Protein AF-A0ABD1RK63-F1 (afdb_monomer_lite)

Organism: NCBI:txid205694

Sequence (112 aa):
MVKIGKDEYRSEPRVEDIEALRSKHKIVCSRLAVSKDARVQAEFKIIKSETIQRLSISAGKQAELKLKVCEDMAYTKHKQLAEALTELAKAKELLAKLGIPGYANSKGSAET

pLDDT: mean 70.51, std 13.53, range [36.56, 92.62]

Radius of gyration: 32.43 Å; chains: 1; bounding box: 62×41×86 Å

Foldseek 3Di:
DDPDDPPDDPVAQDPVNLVVLVVVLVVLVVVVVVDPDPVSVVVNVVSVVVNVVNVVSVVVVVVVVVVVVVVVVVVVVVVVVVVVVVVVVVVLVVCLVVVPPPSPPPPDPDDD

Secondary structure (DSSP, 8-state):
-----S-----S--HHHHHHHHHHHHHHHHHHHH---HHHHHHHHHHHHHHHHHHHHHHHHHHHHHHHHHHHHHHHHHHHHHHHHHHHHHHHHHHHHTT-TTTS--------

Structure (mmCIF, N/CA/C/O backbone):
data_AF-A0ABD1RK63-F1
#
_entry.id   AF-A0ABD1RK63-F1
#
loop_
_atom_site.group_PDB
_atom_site.id
_atom_site.type_symbol
_atom_site.label_atom_id
_atom_site.label_alt_id
_atom_site.label_comp_id
_atom_site.label_asym_id
_atom_site.label_entity_id
_atom_site.label_seq_id
_atom_site.pdbx_PDB_ins_code
_atom_site.Cartn_x
_atom_site.Cartn_y
_atom_site.Cartn_z
_atom_site.occupancy
_atom_site.B_iso_or_equiv
_atom_site.auth_seq_id
_atom_site.auth_comp_id
_atom_site.auth_asym_id
_atom_site.auth_atom_id
_atom_site.pdbx_PDB_model_num
ATOM 1 N N . MET A 1 1 ? 18.717 2.279 37.144 1.00 36.56 1 MET A N 1
ATOM 2 C CA . MET A 1 1 ? 18.898 1.359 35.998 1.00 36.56 1 MET A CA 1
ATOM 3 C C . MET A 1 1 ? 17.658 0.479 35.906 1.00 36.56 1 MET A C 1
ATOM 5 O O . MET A 1 1 ? 17.546 -0.490 36.645 1.00 36.56 1 MET A O 1
ATOM 9 N N . VAL A 1 2 ? 16.664 0.879 35.111 1.00 37.25 2 VAL A N 1
ATOM 10 C CA . VAL A 1 2 ? 15.415 0.115 34.959 1.00 37.25 2 VAL A CA 1
ATOM 11 C C . VAL A 1 2 ? 15.657 -0.944 33.887 1.00 37.25 2 VAL A C 1
ATOM 13 O O . VAL A 1 2 ? 15.877 -0.612 32.725 1.00 37.25 2 VAL A O 1
ATOM 16 N N . LYS A 1 3 ? 15.694 -2.216 34.296 1.00 39.12 3 LYS A N 1
ATOM 17 C CA . LYS A 1 3 ? 15.770 -3.364 33.387 1.00 39.12 3 LYS A CA 1
ATOM 18 C C . LYS A 1 3 ? 14.408 -3.511 32.709 1.00 39.12 3 LYS A C 1
ATOM 20 O O . LYS A 1 3 ? 13.482 -4.046 33.310 1.00 39.12 3 LYS A O 1
ATOM 25 N N . ILE A 1 4 ? 14.284 -2.997 31.488 1.00 44.84 4 ILE A N 1
ATOM 26 C CA . ILE A 1 4 ? 13.133 -3.271 30.624 1.00 44.84 4 ILE A CA 1
ATOM 27 C C . ILE A 1 4 ? 13.253 -4.742 30.215 1.00 44.84 4 ILE A C 1
ATOM 29 O O . ILE A 1 4 ? 14.248 -5.150 29.613 1.00 44.84 4 ILE A O 1
ATOM 33 N N . GLY A 1 5 ? 12.292 -5.549 30.667 1.00 37.31 5 GLY A N 1
ATOM 34 C CA . GLY A 1 5 ? 12.211 -6.972 30.366 1.00 37.31 5 GLY A CA 1
ATOM 35 C C . GLY A 1 5 ? 12.127 -7.213 28.862 1.00 37.31 5 GLY A C 1
ATOM 36 O O . GLY A 1 5 ? 11.573 -6.401 28.126 1.00 37.31 5 GLY A O 1
ATOM 37 N N . LYS A 1 6 ? 12.697 -8.339 28.430 1.00 40.84 6 LYS A N 1
ATOM 38 C CA . LYS A 1 6 ? 12.738 -8.857 27.055 1.00 40.84 6 LYS A CA 1
ATOM 39 C C . LYS A 1 6 ? 11.360 -9.287 26.519 1.00 40.84 6 LYS A C 1
ATOM 41 O O . LYS A 1 6 ? 11.260 -10.315 25.866 1.00 40.84 6 LYS A O 1
ATOM 46 N N . ASP A 1 7 ? 10.321 -8.504 26.769 1.00 42.94 7 ASP A N 1
ATOM 47 C CA . ASP A 1 7 ? 9.119 -8.522 25.942 1.00 42.94 7 ASP A CA 1
ATOM 48 C C . ASP A 1 7 ? 9.246 -7.324 25.009 1.00 42.94 7 ASP A C 1
ATOM 50 O O . ASP A 1 7 ? 8.672 -6.254 25.218 1.00 42.94 7 ASP A O 1
ATOM 54 N N . GLU A 1 8 ? 10.148 -7.489 24.040 1.00 42.94 8 GLU A N 1
ATOM 55 C CA . GLU A 1 8 ? 10.393 -6.537 22.969 1.00 42.94 8 GLU A CA 1
ATOM 56 C C . GLU A 1 8 ? 9.060 -6.051 22.414 1.00 42.94 8 GLU A C 1
ATOM 58 O O . GLU A 1 8 ? 8.237 -6.832 21.934 1.00 42.94 8 GLU A O 1
ATOM 63 N N . TYR A 1 9 ? 8.882 -4.735 22.497 1.00 46.09 9 TYR A N 1
ATOM 64 C CA . TYR A 1 9 ? 8.105 -3.917 21.581 1.00 46.09 9 TYR A CA 1
ATOM 65 C C . TYR A 1 9 ? 7.939 -4.621 20.224 1.00 46.09 9 TYR A C 1
ATOM 67 O O . TYR A 1 9 ? 8.773 -4.508 19.326 1.00 46.09 9 TYR A O 1
ATOM 75 N N . ARG A 1 10 ? 6.851 -5.379 20.058 1.00 47.88 10 ARG A N 1
ATOM 76 C CA . ARG A 1 10 ? 6.472 -5.917 18.755 1.00 47.88 10 ARG A CA 1
ATOM 77 C C . ARG A 1 10 ? 5.817 -4.756 18.021 1.00 47.88 10 ARG A C 1
ATOM 79 O O . ARG A 1 10 ? 4.609 -4.563 18.089 1.00 47.88 10 ARG A O 1
ATOM 86 N N . SER A 1 11 ? 6.650 -3.927 17.396 1.00 57.97 11 SER A N 1
ATOM 87 C CA . SER A 1 11 ? 6.313 -2.632 16.782 1.00 57.97 11 SER A CA 1
ATOM 88 C C . SER A 1 11 ? 5.299 -2.703 15.630 1.00 57.97 11 SER A C 1
ATOM 90 O O . SER A 1 11 ? 5.012 -1.691 14.986 1.00 57.97 11 SER A O 1
ATOM 92 N N . GLU A 1 12 ? 4.764 -3.887 15.326 1.00 55.72 12 GLU A N 1
ATOM 93 C CA . GLU A 1 12 ? 3.850 -4.122 14.217 1.00 55.72 12 GLU A CA 1
ATOM 94 C C . GLU A 1 12 ? 2.683 -5.007 14.672 1.00 55.72 12 GLU A C 1
ATOM 96 O O . GLU A 1 12 ? 2.912 -6.153 15.070 1.00 55.72 12 GLU A O 1
ATOM 101 N N . PRO A 1 13 ? 1.433 -4.513 14.620 1.00 59.62 13 PRO A N 1
ATOM 102 C CA . PRO A 1 13 ? 0.277 -5.377 14.789 1.00 59.62 13 PRO A CA 1
ATOM 103 C C . PRO A 1 13 ? 0.173 -6.299 13.569 1.00 59.62 13 PRO A C 1
ATOM 105 O O . PRO A 1 13 ? 0.043 -5.831 12.437 1.00 59.62 13 PRO A O 1
ATOM 108 N N . ARG A 1 14 ? 0.230 -7.613 13.790 1.00 67.38 14 ARG A N 1
ATOM 109 C CA . ARG A 1 14 ? -0.049 -8.610 12.750 1.00 67.38 14 ARG A CA 1
ATOM 110 C C . ARG A 1 14 ? -1.525 -8.543 12.364 1.00 67.38 14 ARG A C 1
ATOM 112 O O . ARG A 1 14 ? -2.363 -8.115 13.156 1.00 67.38 14 ARG A O 1
ATOM 119 N N . VAL A 1 15 ? -1.867 -9.019 11.168 1.00 65.25 15 VAL A N 1
ATOM 120 C CA . VAL A 1 15 ? -3.273 -9.139 10.728 1.00 65.25 15 VAL A CA 1
ATOM 121 C C . VAL A 1 15 ? -4.098 -9.933 11.753 1.00 65.25 15 VAL A C 1
ATOM 123 O O . VAL A 1 15 ? -5.182 -9.503 12.142 1.00 65.25 15 VAL A O 1
ATOM 126 N N . GLU A 1 16 ? -3.518 -11.008 12.284 1.00 68.81 16 GLU A N 1
ATOM 127 C CA . GLU A 1 16 ? -4.074 -11.842 13.359 1.00 68.81 16 GLU A CA 1
ATOM 128 C C . GLU A 1 16 ? -4.379 -11.038 14.640 1.00 68.81 16 GLU A C 1
ATOM 130 O O . GLU A 1 16 ? -5.398 -11.265 15.294 1.00 68.81 16 GLU A O 1
ATOM 135 N N . ASP A 1 17 ? -3.548 -10.043 14.980 1.00 71.31 17 ASP A N 1
ATOM 136 C CA . ASP A 1 17 ? -3.762 -9.186 16.153 1.00 71.31 17 ASP A CA 1
ATOM 137 C C . ASP A 1 17 ? -4.976 -8.262 15.960 1.00 71.31 17 ASP A C 1
ATOM 139 O O . ASP A 1 17 ? -5.723 -7.986 16.904 1.00 71.31 17 ASP A O 1
ATOM 143 N N . ILE A 1 18 ? -5.192 -7.787 14.729 1.00 69.75 18 ILE A N 1
ATOM 144 C CA . ILE A 1 18 ? -6.329 -6.931 14.368 1.00 69.75 18 ILE A CA 1
ATOM 145 C C . ILE A 1 18 ? -7.628 -7.745 14.381 1.00 69.75 18 ILE A C 1
ATOM 147 O O . ILE A 1 18 ? -8.651 -7.272 14.885 1.00 69.75 18 ILE A O 1
ATOM 151 N N . GLU A 1 19 ? -7.602 -8.976 13.871 1.00 74.06 19 GLU A N 1
ATOM 152 C CA . GLU A 1 19 ? -8.751 -9.886 13.915 1.00 74.06 19 GLU A CA 1
ATOM 153 C C . GLU A 1 19 ? -9.118 -10.279 15.351 1.00 74.06 19 GLU A C 1
ATOM 155 O O . GLU A 1 19 ? -10.294 -10.222 15.730 1.00 74.06 19 GLU A O 1
ATOM 160 N N . ALA A 1 20 ? -8.122 -10.575 16.192 1.00 77.75 20 ALA A N 1
ATOM 161 C CA . ALA A 1 20 ? -8.334 -10.856 17.608 1.00 77.75 20 ALA A CA 1
ATOM 162 C C . ALA A 1 20 ? -8.958 -9.658 18.348 1.00 77.75 20 ALA A C 1
ATOM 164 O O . ALA A 1 20 ? -9.889 -9.829 19.142 1.00 77.75 20 ALA A O 1
ATOM 165 N N . LEU A 1 21 ? -8.501 -8.433 18.064 1.00 77.44 21 LEU A N 1
ATOM 166 C CA . LEU A 1 21 ? -9.079 -7.212 18.633 1.00 77.44 21 LEU A CA 1
ATOM 167 C C . LEU A 1 21 ? -10.507 -6.953 18.154 1.00 77.44 21 LEU A C 1
ATOM 169 O O . LEU A 1 21 ? -11.361 -6.605 18.969 1.00 77.44 21 LEU A O 1
ATOM 173 N N . ARG A 1 22 ? -10.806 -7.186 16.870 1.00 75.50 22 ARG A N 1
ATOM 174 C CA . ARG A 1 22 ? -12.179 -7.114 16.341 1.00 75.50 22 ARG A CA 1
ATOM 175 C C . ARG A 1 22 ? -13.111 -8.098 17.044 1.00 75.50 22 ARG A C 1
ATOM 177 O O . ARG A 1 22 ? -14.232 -7.728 17.395 1.00 75.50 22 ARG A O 1
ATOM 184 N N . SER A 1 23 ? -12.644 -9.321 17.291 1.00 80.50 23 SER A N 1
ATOM 185 C CA . SER A 1 23 ? -13.407 -10.334 18.028 1.00 80.50 23 SER A CA 1
ATOM 186 C C . SER A 1 23 ? -13.697 -9.889 19.468 1.00 80.50 23 SER A C 1
ATOM 188 O O . SER A 1 23 ? -14.855 -9.867 19.895 1.00 80.50 23 SER A O 1
ATOM 190 N N . LYS A 1 24 ? -12.676 -9.405 20.191 1.00 77.75 24 LYS A N 1
ATOM 191 C CA . LYS A 1 24 ? -12.838 -8.838 21.543 1.00 77.75 24 LYS A CA 1
ATOM 192 C C . LYS A 1 24 ? -13.797 -7.644 21.561 1.00 77.75 24 LYS A C 1
ATOM 194 O O . LYS A 1 24 ? -14.682 -7.585 22.410 1.00 77.75 24 LYS A O 1
ATOM 199 N N . HIS A 1 25 ? -13.679 -6.731 20.597 1.00 76.38 25 HIS A N 1
ATOM 200 C CA . HIS A 1 25 ? -14.569 -5.578 20.459 1.00 76.38 25 HIS A CA 1
ATOM 201 C C . HIS A 1 25 ? -16.033 -6.011 20.298 1.00 76.38 25 HIS A C 1
ATOM 203 O O . HIS A 1 25 ? -16.912 -5.476 20.970 1.00 76.38 25 HIS A O 1
ATOM 209 N N . LYS A 1 26 ? -16.303 -7.034 19.475 1.00 78.81 26 LYS A N 1
ATOM 210 C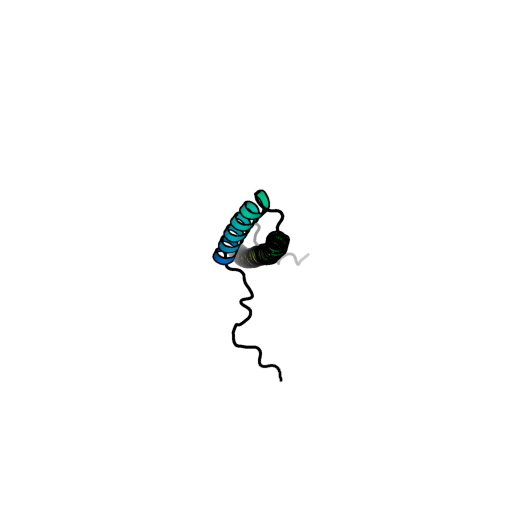 CA . LYS A 1 26 ? -17.652 -7.588 19.276 1.00 78.81 26 LYS A CA 1
ATOM 211 C C . LYS A 1 26 ? -18.241 -8.167 20.568 1.00 78.81 26 LYS A C 1
ATOM 213 O O . LYS A 1 26 ? -19.414 -7.932 20.868 1.00 78.81 26 LYS A O 1
ATOM 218 N N . ILE A 1 27 ? -17.433 -8.888 21.346 1.00 82.81 27 ILE A N 1
ATOM 219 C CA . ILE A 1 27 ? -17.848 -9.462 22.636 1.00 82.81 27 ILE A CA 1
ATOM 220 C C . ILE A 1 27 ? -18.202 -8.349 23.627 1.00 82.81 27 ILE A C 1
ATOM 222 O O . ILE A 1 27 ? -19.262 -8.390 24.250 1.00 82.81 27 ILE A O 1
ATOM 226 N N . VAL A 1 28 ? -17.353 -7.327 23.746 1.00 75.44 28 VAL A N 1
ATOM 227 C CA . VAL A 1 28 ? -17.579 -6.221 24.685 1.00 75.44 28 VAL A CA 1
ATOM 228 C C . VAL A 1 28 ? -18.772 -5.353 24.270 1.00 75.44 28 VAL A C 1
ATOM 230 O O . VAL A 1 28 ? -19.580 -5.006 25.128 1.00 75.44 28 VAL A O 1
ATOM 233 N N . CYS A 1 29 ? -18.977 -5.097 22.972 1.00 73.19 29 CYS A N 1
ATOM 234 C CA . CYS A 1 29 ? -20.206 -4.467 22.466 1.00 73.19 29 CYS A CA 1
ATOM 235 C C . CYS A 1 29 ? -21.462 -5.251 22.857 1.00 73.19 29 CYS A C 1
ATOM 237 O O . CYS A 1 29 ? -22.451 -4.665 23.290 1.00 73.19 29 CYS A O 1
ATOM 239 N N . SER A 1 30 ? -21.410 -6.579 22.735 1.00 76.69 30 SER A N 1
ATOM 240 C CA . SER A 1 30 ? -22.536 -7.444 23.098 1.00 76.69 30 SER A CA 1
ATOM 241 C C . SER A 1 30 ? -22.836 -7.365 24.598 1.00 76.69 30 SER A C 1
ATOM 243 O O . SER A 1 30 ? -23.997 -7.333 24.983 1.00 76.69 30 SER A O 1
ATOM 245 N N . ARG A 1 31 ? -21.808 -7.252 25.452 1.00 77.38 31 ARG A N 1
ATOM 246 C CA . ARG A 1 31 ? -21.970 -7.055 26.906 1.00 77.38 31 ARG A CA 1
ATOM 247 C C . ARG A 1 31 ? -22.523 -5.673 27.260 1.00 77.38 31 ARG A C 1
ATOM 249 O O . ARG A 1 31 ? -23.367 -5.574 28.145 1.00 77.38 31 ARG A O 1
ATOM 256 N N . LEU A 1 32 ? -22.090 -4.623 26.559 1.00 71.12 32 LEU A N 1
ATOM 257 C CA . LEU A 1 32 ? -22.621 -3.266 26.737 1.00 71.12 32 LEU A CA 1
ATOM 258 C C . LEU A 1 32 ? -24.103 -3.153 26.378 1.00 71.12 32 LEU A C 1
ATOM 260 O O . LEU A 1 32 ? -24.817 -2.362 26.988 1.00 71.12 32 LEU A O 1
ATOM 264 N N . ALA A 1 33 ? -24.570 -3.935 25.402 1.00 71.00 33 ALA A N 1
ATOM 265 C CA . ALA A 1 33 ? -25.968 -3.919 24.982 1.00 71.00 33 ALA A CA 1
ATOM 266 C C . ALA A 1 33 ? -26.931 -4.404 26.083 1.00 71.00 33 ALA A C 1
ATOM 268 O O . ALA A 1 33 ? -28.091 -4.003 26.100 1.00 71.00 33 ALA A O 1
ATOM 269 N N . VAL A 1 34 ? -26.447 -5.236 27.011 1.00 74.19 34 VAL A N 1
ATOM 270 C CA . VAL A 1 34 ? -27.236 -5.828 28.108 1.00 74.19 34 VAL A CA 1
ATOM 271 C C . VAL A 1 34 ? -26.879 -5.278 29.492 1.00 74.19 34 VAL A C 1
ATOM 273 O O . VAL A 1 34 ? -27.622 -5.511 30.441 1.00 74.19 34 VAL A O 1
ATOM 276 N N . SER A 1 35 ? -25.777 -4.536 29.638 1.00 65.06 35 SER A N 1
ATOM 277 C CA . SER A 1 35 ? -25.325 -4.017 30.931 1.00 65.06 35 SER A CA 1
ATOM 278 C C . SER A 1 35 ? -24.654 -2.649 30.810 1.00 65.06 35 SER A C 1
ATOM 280 O O . SER A 1 35 ? -23.739 -2.449 30.012 1.00 65.06 35 SER A O 1
ATOM 282 N N . LYS A 1 36 ? -25.065 -1.708 31.673 1.00 67.38 36 LYS A N 1
ATOM 283 C CA . LYS A 1 36 ? -24.427 -0.388 31.835 1.00 67.38 36 LYS A CA 1
ATOM 284 C C . LYS A 1 36 ? -23.257 -0.406 32.827 1.00 67.38 36 LYS A C 1
ATOM 286 O O . LYS A 1 36 ? -22.861 0.655 33.302 1.00 67.38 36 LYS A O 1
ATOM 291 N N . ASP A 1 37 ? -22.710 -1.579 33.138 1.00 80.25 37 ASP A N 1
ATOM 292 C CA . ASP A 1 37 ? -21.581 -1.735 34.055 1.00 80.25 37 ASP A CA 1
ATOM 293 C C . ASP A 1 37 ? -20.395 -0.845 33.633 1.00 80.25 37 ASP A C 1
ATOM 295 O O . ASP A 1 37 ? -19.881 -0.924 32.511 1.00 80.25 37 ASP A O 1
ATOM 299 N N . ALA A 1 38 ? -19.962 0.022 34.553 1.00 75.44 38 ALA A N 1
ATOM 300 C CA . ALA A 1 38 ? -18.856 0.952 34.356 1.00 75.44 38 ALA A CA 1
ATOM 301 C C . ALA A 1 38 ? -17.553 0.232 33.970 1.00 75.44 38 ALA A C 1
ATOM 303 O O . ALA A 1 38 ? -16.748 0.769 33.206 1.00 75.44 38 ALA A O 1
ATOM 304 N N . ARG A 1 39 ? -17.366 -1.008 34.435 1.00 77.75 39 ARG A N 1
ATOM 305 C CA . ARG A 1 39 ? -16.220 -1.850 34.096 1.00 77.75 39 ARG A CA 1
ATOM 306 C C . ARG A 1 39 ? -16.244 -2.271 32.628 1.00 77.75 39 ARG A C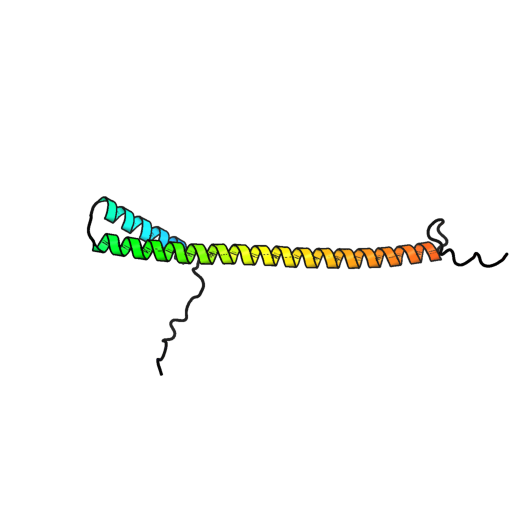 1
ATOM 308 O O . ARG A 1 39 ? -15.219 -2.179 31.957 1.00 77.75 39 ARG A O 1
ATOM 315 N N . VAL A 1 40 ? -17.411 -2.648 32.107 1.00 71.38 40 VAL A N 1
ATOM 316 C CA . VAL A 1 40 ? -17.593 -3.010 30.689 1.00 71.38 40 VAL A CA 1
ATOM 317 C C . VAL A 1 40 ? -17.428 -1.772 29.795 1.00 71.38 40 VAL A C 1
ATOM 319 O O . VAL A 1 40 ? -16.833 -1.849 28.720 1.00 71.38 40 VAL A O 1
ATOM 322 N N . GLN A 1 41 ? -17.870 -0.595 30.253 1.00 71.19 41 GLN A N 1
ATOM 323 C CA . GLN A 1 41 ? -17.639 0.670 29.541 1.00 71.19 41 GLN A CA 1
ATOM 324 C C . GLN A 1 41 ? -16.159 1.071 29.496 1.00 71.19 41 GLN A C 1
ATOM 326 O O . GLN A 1 41 ? -15.686 1.561 28.467 1.00 71.19 41 GLN A O 1
ATOM 331 N N . ALA A 1 42 ? -15.419 0.871 30.589 1.00 75.12 42 ALA A N 1
ATOM 332 C CA . ALA A 1 42 ? -13.979 1.109 30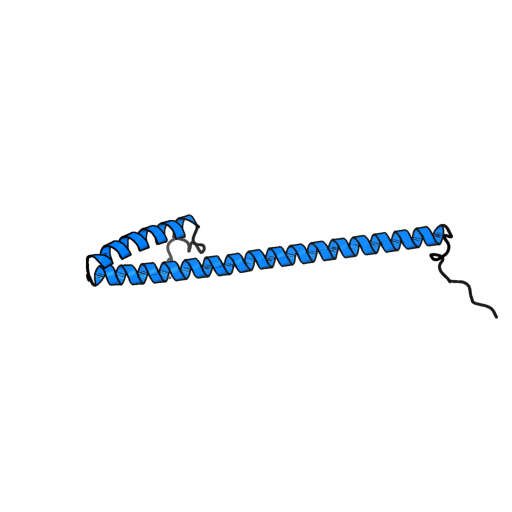.627 1.00 75.12 42 ALA A CA 1
ATOM 333 C C . ALA A 1 42 ? -13.230 0.152 29.685 1.00 75.12 42 ALA A C 1
ATOM 335 O O . ALA A 1 42 ? -12.402 0.598 28.889 1.00 75.12 42 ALA A O 1
ATOM 336 N N . GLU A 1 43 ? -13.583 -1.136 29.703 1.00 73.75 43 GLU A N 1
ATOM 337 C CA . GLU A 1 43 ? -13.027 -2.153 28.803 1.00 73.75 43 GLU A CA 1
ATOM 338 C C . GLU A 1 43 ? -13.268 -1.794 27.326 1.00 73.75 43 GLU A C 1
ATOM 340 O O . GLU A 1 43 ? -12.348 -1.837 26.507 1.00 73.75 43 GLU A O 1
ATOM 345 N N . PHE A 1 44 ? -14.477 -1.33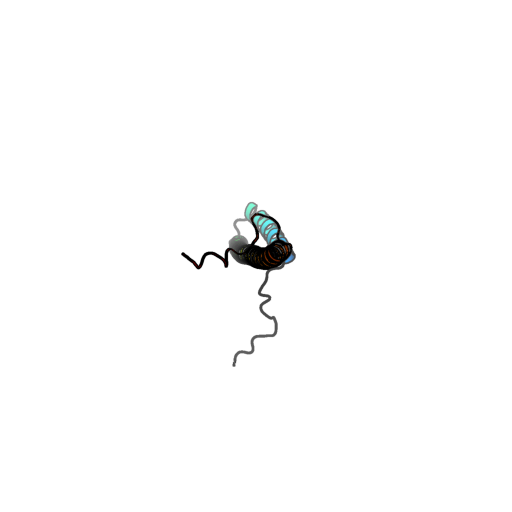4 26.990 1.00 73.38 44 PHE A N 1
ATOM 346 C CA . PHE A 1 44 ? -14.809 -0.892 25.636 1.00 73.38 44 PHE A CA 1
ATOM 347 C C . PHE A 1 44 ? -13.959 0.292 25.165 1.00 73.38 44 PHE A C 1
ATOM 349 O O . PHE A 1 44 ? -13.478 0.289 24.030 1.00 73.38 44 PHE A O 1
ATOM 356 N N . LYS A 1 45 ? -13.747 1.300 26.021 1.00 73.56 45 LYS A N 1
ATOM 357 C CA . LYS A 1 45 ? -12.916 2.468 25.686 1.00 73.56 45 LYS A CA 1
ATOM 358 C C . LYS A 1 45 ? -11.471 2.064 25.398 1.00 73.56 45 LYS A C 1
ATOM 360 O O . LYS A 1 45 ? -10.906 2.542 24.419 1.00 73.56 45 LYS A O 1
ATOM 365 N N . ILE A 1 46 ? -10.903 1.165 26.203 1.00 74.88 46 ILE A N 1
ATOM 366 C CA . ILE A 1 46 ? -9.531 0.671 26.024 1.00 74.88 46 ILE A CA 1
ATOM 367 C C . ILE A 1 46 ? -9.404 -0.070 24.690 1.00 74.88 46 ILE A C 1
ATOM 369 O O . ILE A 1 46 ? -8.572 0.296 23.862 1.00 74.88 46 ILE A O 1
ATOM 373 N N . ILE A 1 47 ? -10.287 -1.042 24.434 1.00 71.50 47 ILE A N 1
ATOM 374 C CA . ILE A 1 47 ? -10.253 -1.840 23.200 1.00 71.50 47 ILE A CA 1
ATOM 375 C C . ILE A 1 47 ? -10.471 -0.955 21.970 1.00 71.50 47 ILE A C 1
ATOM 377 O O . ILE A 1 47 ? -9.809 -1.140 20.948 1.00 71.50 47 ILE A O 1
ATOM 381 N N . LYS A 1 48 ? -11.382 0.023 22.045 1.00 71.06 48 LYS A N 1
ATOM 382 C CA . LYS A 1 48 ? -11.630 0.970 20.952 1.00 71.06 48 LYS A CA 1
ATOM 383 C C . LYS A 1 48 ? -10.381 1.796 20.633 1.00 71.06 48 LYS A C 1
ATOM 385 O O . LYS A 1 48 ? -10.009 1.877 19.465 1.00 71.06 48 LYS A O 1
ATOM 390 N N . SER A 1 49 ? -9.728 2.368 21.644 1.00 71.69 49 SER A N 1
ATOM 391 C CA . SER A 1 49 ? -8.504 3.157 21.459 1.00 71.69 49 SER A CA 1
ATOM 392 C C . SER A 1 49 ? -7.359 2.319 20.889 1.00 71.69 49 SER A C 1
ATOM 394 O O . SER A 1 49 ? -6.719 2.738 19.927 1.00 71.69 49 SER A O 1
ATOM 396 N N . GLU A 1 50 ? -7.150 1.108 21.409 1.00 75.94 50 GLU A N 1
ATOM 397 C CA . GLU A 1 50 ? -6.102 0.201 20.927 1.00 75.94 50 GLU A CA 1
ATOM 398 C C . GLU A 1 50 ? -6.350 -0.245 19.476 1.00 75.94 50 GLU A C 1
ATOM 400 O O . GLU A 1 50 ? -5.428 -0.293 18.659 1.00 75.94 50 GLU A O 1
ATOM 405 N N . THR A 1 51 ? -7.613 -0.501 19.123 1.00 70.69 51 THR A N 1
ATOM 406 C CA . THR A 1 51 ? -8.006 -0.844 17.748 1.00 70.69 51 THR A CA 1
ATOM 407 C C . THR A 1 51 ? -7.708 0.309 16.789 1.00 70.69 51 THR A C 1
ATOM 409 O O . THR A 1 51 ? -7.118 0.086 15.734 1.00 70.69 51 THR A O 1
ATOM 412 N N . ILE A 1 52 ? -8.070 1.545 17.155 1.00 69.75 52 ILE A N 1
ATOM 413 C CA . ILE A 1 52 ? -7.797 2.738 16.337 1.00 69.75 52 ILE A CA 1
ATOM 414 C C . ILE A 1 52 ? -6.289 2.919 16.146 1.00 69.75 52 ILE A C 1
ATOM 416 O O . ILE A 1 52 ? -5.836 3.089 15.018 1.00 69.75 52 ILE A O 1
ATOM 420 N N . GLN A 1 53 ? -5.504 2.828 17.221 1.00 70.31 53 GLN A N 1
ATOM 421 C CA . GLN A 1 53 ? -4.054 3.006 17.157 1.00 70.31 53 GLN A CA 1
ATOM 422 C C . GLN A 1 53 ? -3.391 1.989 16.217 1.00 70.31 53 GLN A C 1
ATOM 424 O O . GLN A 1 53 ? -2.585 2.364 15.365 1.00 70.31 53 GLN A O 1
ATOM 429 N N . ARG A 1 54 ? -3.766 0.708 16.318 1.00 70.19 54 ARG A N 1
ATOM 430 C CA . ARG A 1 54 ? -3.210 -0.355 15.467 1.00 70.19 54 ARG A CA 1
ATOM 431 C C . ARG A 1 54 ? -3.638 -0.226 14.003 1.00 70.19 54 ARG A C 1
ATOM 433 O O . ARG A 1 54 ? -2.813 -0.450 13.118 1.00 70.19 54 ARG A O 1
ATOM 440 N N . LEU A 1 55 ? -4.882 0.182 13.734 1.00 68.75 55 LEU A N 1
ATOM 441 C CA . LEU A 1 55 ? -5.350 0.446 12.367 1.00 68.75 55 LEU A CA 1
ATOM 442 C C . LEU A 1 55 ? -4.614 1.633 11.729 1.00 68.75 55 LEU A C 1
ATOM 444 O O . LEU A 1 55 ? -4.203 1.533 10.574 1.00 68.75 55 LEU A O 1
ATOM 448 N N . SER A 1 56 ? -4.389 2.718 12.476 1.00 68.56 56 SER A N 1
ATOM 449 C CA . SER A 1 56 ? -3.653 3.891 11.986 1.00 68.56 56 SER A CA 1
ATOM 450 C C . SER A 1 56 ? -2.203 3.560 11.620 1.00 68.56 56 SER A C 1
ATOM 452 O O . SER A 1 56 ? -1.726 3.982 10.567 1.00 68.56 56 SER A O 1
ATOM 454 N N . ILE A 1 57 ? -1.518 2.747 12.435 1.00 68.56 57 ILE A N 1
ATOM 455 C CA . ILE A 1 57 ? -0.154 2.271 12.139 1.00 68.56 57 ILE A CA 1
ATOM 456 C C . ILE A 1 57 ? -0.146 1.416 10.864 1.00 68.56 57 ILE A C 1
ATOM 458 O O . ILE A 1 57 ? 0.700 1.611 9.991 1.00 68.56 57 ILE A O 1
ATOM 462 N N . SER A 1 58 ? -1.104 0.494 10.728 1.00 69.94 58 SER A N 1
ATOM 463 C CA . SER A 1 58 ? -1.204 -0.370 9.547 1.00 69.94 58 SER A CA 1
ATOM 464 C C . SER A 1 58 ? -1.483 0.420 8.263 1.00 69.94 58 SER A C 1
ATOM 466 O O . SER A 1 58 ? -0.922 0.091 7.218 1.00 69.94 58 SER A O 1
ATOM 468 N N . ALA A 1 59 ? -2.334 1.447 8.320 1.00 68.81 59 ALA A N 1
ATOM 469 C CA . ALA A 1 59 ? -2.661 2.280 7.164 1.00 68.81 59 ALA A CA 1
ATOM 470 C C . ALA A 1 59 ? -1.467 3.141 6.721 1.00 68.81 59 ALA A C 1
ATOM 472 O O . ALA A 1 59 ? -1.165 3.194 5.528 1.00 68.81 59 ALA A O 1
ATOM 473 N N . GLY A 1 60 ? -0.753 3.755 7.673 1.00 68.44 60 GLY A N 1
ATOM 474 C CA . GLY A 1 60 ? 0.459 4.530 7.389 1.00 68.44 60 GLY A CA 1
ATOM 475 C C . GLY A 1 60 ? 1.539 3.689 6.703 1.00 68.44 60 GLY A C 1
ATOM 476 O O . GLY A 1 60 ? 2.066 4.085 5.668 1.00 68.44 60 GLY A O 1
ATOM 477 N N . LYS A 1 61 ? 1.784 2.471 7.201 1.00 68.19 61 LYS A N 1
ATOM 478 C CA . LYS A 1 61 ? 2.762 1.547 6.602 1.00 68.19 61 LYS A CA 1
ATOM 479 C C . LYS A 1 61 ? 2.362 1.048 5.215 1.00 68.19 61 LYS A C 1
ATOM 481 O O . LYS A 1 61 ? 3.214 0.917 4.342 1.00 68.19 61 LYS A O 1
ATOM 486 N N . GLN A 1 62 ? 1.074 0.788 4.972 1.00 65.56 62 GLN A N 1
ATOM 487 C CA . GLN A 1 62 ? 0.613 0.438 3.623 1.00 65.56 62 GLN A CA 1
ATOM 488 C C . GLN A 1 62 ? 0.819 1.583 2.626 1.00 65.56 62 GLN A C 1
ATOM 490 O O . GLN A 1 62 ? 1.132 1.321 1.465 1.00 65.56 62 GLN A O 1
ATOM 495 N N . ALA A 1 63 ? 0.645 2.834 3.057 1.00 57.75 63 ALA A N 1
ATOM 496 C CA . ALA A 1 63 ? 0.935 3.994 2.221 1.00 57.75 63 ALA A CA 1
ATOM 497 C C . ALA A 1 63 ? 2.442 4.116 1.928 1.00 57.75 63 ALA A C 1
ATOM 499 O O . ALA A 1 63 ? 2.811 4.307 0.772 1.00 57.75 63 ALA A O 1
ATOM 500 N N . GLU A 1 64 ? 3.300 3.917 2.933 1.00 64.25 64 GLU A N 1
ATOM 501 C CA . GLU A 1 64 ? 4.764 3.932 2.789 1.00 64.25 64 GLU A CA 1
ATOM 502 C C . GLU A 1 64 ? 5.270 2.836 1.835 1.00 64.25 64 GLU A C 1
ATOM 504 O O . GLU A 1 64 ? 6.053 3.110 0.928 1.00 64.25 64 GLU A O 1
ATOM 509 N N . LEU A 1 65 ? 4.757 1.605 1.959 1.00 61.78 65 LEU A N 1
ATOM 510 C CA . LEU A 1 65 ? 5.119 0.502 1.064 1.00 61.78 65 LEU A CA 1
ATOM 511 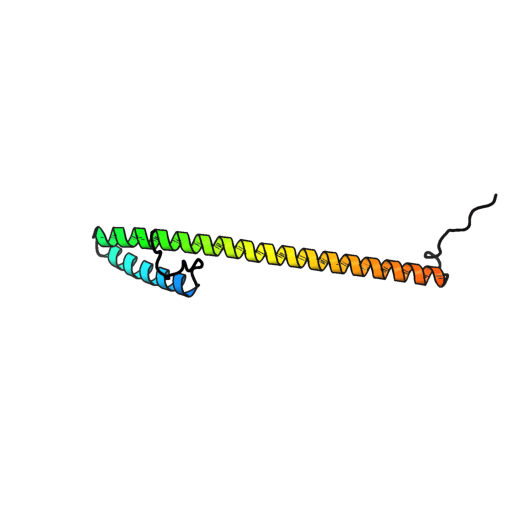C C . LEU A 1 65 ? 4.697 0.784 -0.387 1.00 61.78 65 LEU A C 1
ATOM 513 O O . LEU A 1 65 ? 5.459 0.532 -1.317 1.00 61.78 65 LEU A O 1
ATOM 517 N N . LYS A 1 66 ? 3.489 1.329 -0.590 1.00 60.69 66 LYS A N 1
ATOM 518 C CA . LYS A 1 66 ? 3.008 1.728 -1.922 1.00 60.69 66 LYS A CA 1
ATOM 519 C C . LYS A 1 66 ? 3.864 2.839 -2.521 1.00 60.69 66 LYS A C 1
ATOM 521 O O . LYS A 1 66 ? 4.169 2.774 -3.7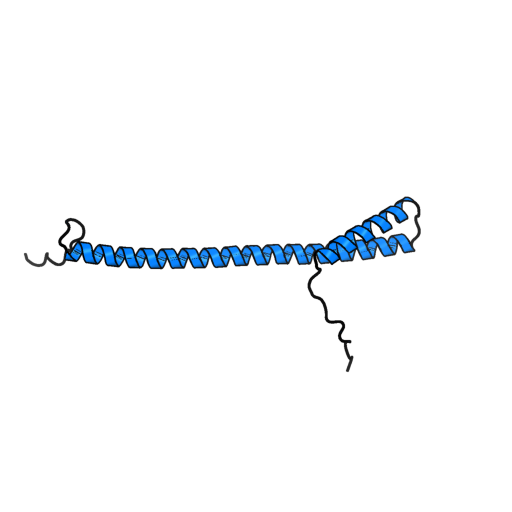07 1.00 60.69 66 LYS A O 1
ATOM 526 N N . LEU A 1 67 ? 4.256 3.829 -1.716 1.00 61.69 67 LEU A N 1
ATOM 527 C CA . LEU A 1 67 ? 5.132 4.911 -2.156 1.00 61.69 67 LEU A CA 1
ATOM 528 C C . LEU A 1 67 ? 6.485 4.359 -2.611 1.00 61.69 67 LEU A C 1
ATOM 530 O O . LEU A 1 67 ? 6.898 4.641 -3.731 1.00 61.69 67 LEU A O 1
ATOM 534 N N . LYS A 1 68 ? 7.099 3.482 -1.811 1.00 69.44 68 LYS A N 1
ATOM 535 C CA . LYS A 1 68 ? 8.372 2.839 -2.151 1.00 69.44 68 LYS A CA 1
ATOM 536 C C . LYS A 1 68 ? 8.297 2.028 -3.448 1.00 69.44 68 LYS A C 1
ATOM 538 O O . LYS A 1 68 ? 9.162 2.156 -4.304 1.00 69.44 68 LYS A O 1
ATOM 543 N N . VAL A 1 69 ? 7.229 1.249 -3.643 1.00 72.50 69 VAL A N 1
ATOM 544 C CA . VAL A 1 69 ? 7.006 0.518 -4.905 1.00 72.50 69 VAL A CA 1
ATOM 545 C C . VAL A 1 69 ? 6.882 1.482 -6.090 1.00 72.50 69 VAL A C 1
ATOM 547 O O . VAL A 1 69 ? 7.442 1.225 -7.155 1.00 72.50 69 VAL A O 1
ATOM 550 N N . CYS A 1 70 ? 6.171 2.601 -5.927 1.00 66.12 70 CYS A N 1
ATOM 551 C CA . CYS A 1 70 ? 6.076 3.625 -6.966 1.00 66.12 70 CYS A CA 1
ATOM 552 C C . CYS A 1 70 ? 7.440 4.259 -7.288 1.00 66.12 70 CYS A C 1
ATOM 554 O O . CYS A 1 70 ? 7.754 4.433 -8.467 1.00 66.12 70 CYS A O 1
ATOM 556 N N . GLU A 1 71 ? 8.250 4.567 -6.274 1.00 66.12 71 GLU A N 1
ATOM 557 C CA . GLU A 1 71 ? 9.607 5.111 -6.425 1.00 66.12 71 GLU A CA 1
ATOM 558 C C . GLU A 1 71 ? 10.540 4.123 -7.144 1.00 66.12 71 GLU A C 1
ATOM 560 O O . GLU A 1 71 ? 11.186 4.491 -8.128 1.00 66.12 71 GLU A O 1
ATOM 565 N N . ASP A 1 72 ? 10.536 2.849 -6.741 1.00 75.19 72 ASP A N 1
ATOM 566 C CA . ASP A 1 72 ? 11.339 1.784 -7.360 1.00 75.19 72 ASP A CA 1
ATOM 567 C C . ASP A 1 72 ? 10.956 1.566 -8.838 1.00 75.19 72 ASP A C 1
ATOM 569 O O . ASP A 1 72 ? 11.817 1.406 -9.716 1.00 75.19 72 ASP A O 1
ATOM 573 N N . MET A 1 73 ? 9.655 1.609 -9.157 1.00 79.00 73 MET A N 1
ATOM 574 C CA . MET A 1 73 ? 9.181 1.542 -10.543 1.00 79.00 73 MET A CA 1
ATOM 575 C C . MET A 1 73 ? 9.615 2.757 -11.364 1.00 79.00 73 MET A C 1
ATOM 577 O O . MET A 1 73 ? 10.003 2.599 -12.525 1.00 79.00 73 MET A O 1
ATOM 581 N N . ALA A 1 74 ? 9.530 3.963 -10.797 1.00 71.00 74 ALA A N 1
ATOM 582 C CA . ALA A 1 74 ? 9.954 5.182 -11.476 1.00 71.00 74 ALA A CA 1
ATOM 583 C C . ALA A 1 74 ? 11.452 5.120 -11.803 1.00 71.00 74 ALA A C 1
ATOM 585 O O . ALA A 1 74 ? 11.835 5.325 -12.956 1.00 71.00 74 ALA A O 1
ATOM 586 N N . TYR A 1 75 ? 12.283 4.734 -10.830 1.00 78.19 75 TYR A N 1
ATOM 587 C CA . TYR A 1 75 ? 13.718 4.532 -11.026 1.00 78.19 75 TYR A CA 1
ATOM 588 C C . TYR A 1 75 ? 14.010 3.528 -12.151 1.00 78.19 75 TYR A C 1
ATOM 590 O O . TYR A 1 75 ? 14.785 3.814 -13.067 1.00 78.19 75 TYR A O 1
ATOM 598 N N . THR A 1 76 ? 13.333 2.378 -12.136 1.00 81.06 76 THR A N 1
ATOM 599 C CA . THR A 1 76 ? 13.516 1.327 -13.148 1.00 81.06 76 THR A CA 1
ATOM 600 C C . THR A 1 76 ? 13.162 1.818 -14.553 1.00 81.06 76 THR A C 1
ATOM 602 O O . THR A 1 76 ? 13.928 1.600 -15.493 1.00 81.06 76 THR A O 1
ATOM 605 N N . LYS A 1 77 ? 12.040 2.534 -14.708 1.00 82.94 77 LYS A N 1
ATOM 606 C CA . LYS A 1 77 ? 11.624 3.102 -16.001 1.00 82.94 77 LYS A CA 1
ATOM 607 C C . LYS A 1 77 ? 12.609 4.148 -16.514 1.00 82.94 77 LYS A C 1
ATOM 609 O O . LYS A 1 77 ? 12.930 4.148 -17.700 1.00 82.94 77 LYS A O 1
ATOM 614 N N . HIS A 1 78 ? 13.114 5.017 -15.639 1.00 78.25 78 HIS A N 1
ATOM 615 C CA . HIS A 1 78 ? 14.124 6.006 -16.019 1.00 78.25 78 HIS A CA 1
ATOM 616 C C . HIS A 1 78 ? 15.426 5.349 -16.479 1.00 78.25 78 HIS A C 1
ATOM 618 O O . HIS A 1 78 ? 15.995 5.770 -17.486 1.00 78.25 78 HIS A O 1
ATOM 624 N N . LYS A 1 79 ? 15.866 4.286 -15.798 1.00 87.44 79 LYS A N 1
ATOM 625 C CA . LYS A 1 79 ? 17.041 3.510 -16.205 1.00 87.44 79 LYS A CA 1
ATOM 626 C C . LYS A 1 79 ? 16.851 2.873 -17.586 1.00 87.44 79 LYS A C 1
ATOM 628 O O . LYS A 1 79 ? 17.693 3.066 -18.457 1.00 87.44 79 LYS A O 1
ATOM 633 N N . GLN A 1 80 ? 15.725 2.194 -17.811 1.00 86.31 80 GLN A N 1
ATOM 634 C CA . GLN A 1 80 ? 15.400 1.587 -19.109 1.00 86.31 80 GLN A CA 1
ATOM 635 C C . GLN A 1 80 ? 15.336 2.624 -20.235 1.00 86.31 80 GLN A C 1
ATOM 637 O O . GLN A 1 80 ? 15.821 2.378 -21.336 1.00 86.31 80 GLN A O 1
ATOM 642 N N . LEU A 1 81 ? 14.773 3.805 -19.963 1.00 87.25 81 LEU A N 1
ATOM 643 C CA . LEU A 1 81 ? 14.745 4.901 -20.927 1.00 87.25 81 LEU A CA 1
ATOM 644 C C . LEU A 1 81 ? 16.161 5.390 -21.268 1.00 87.25 81 LEU A C 1
ATOM 646 O O . LEU A 1 81 ? 16.463 5.605 -22.439 1.00 87.25 81 LEU A O 1
ATOM 650 N N . ALA A 1 82 ? 17.038 5.543 -20.273 1.00 86.00 82 ALA A N 1
ATOM 651 C CA . ALA A 1 82 ? 18.425 5.953 -20.493 1.00 86.00 82 ALA A CA 1
ATOM 652 C C . ALA A 1 82 ? 19.215 4.921 -21.322 1.00 86.00 82 ALA A C 1
ATOM 654 O O . ALA A 1 82 ? 19.970 5.292 -22.226 1.00 86.00 82 ALA A O 1
ATOM 655 N N . GLU A 1 83 ? 19.000 3.631 -21.064 1.00 90.81 83 GLU A N 1
ATOM 656 C CA . GLU A 1 83 ? 19.572 2.535 -21.852 1.00 90.81 83 GLU A CA 1
ATOM 657 C C . GLU A 1 83 ? 19.048 2.567 -23.298 1.00 90.81 83 GLU A C 1
ATOM 659 O O . GLU A 1 83 ? 19.840 2.556 -24.239 1.00 90.81 83 GLU A O 1
ATOM 664 N N . ALA A 1 84 ? 17.735 2.724 -23.495 1.00 90.00 84 ALA A N 1
ATOM 665 C CA . ALA A 1 84 ? 17.130 2.816 -24.824 1.00 90.00 84 ALA A CA 1
ATOM 666 C C . ALA A 1 84 ? 17.628 4.033 -25.623 1.00 90.00 84 ALA A C 1
ATOM 668 O O . ALA A 1 84 ? 17.881 3.925 -26.823 1.00 90.00 84 ALA A O 1
ATOM 669 N N . LEU A 1 85 ? 17.809 5.187 -24.972 1.00 87.88 85 LEU A N 1
ATOM 670 C CA . LEU A 1 85 ? 18.377 6.383 -25.602 1.00 87.88 85 LEU A CA 1
ATOM 671 C C . LEU A 1 85 ? 19.841 6.174 -26.004 1.00 87.88 85 LEU A C 1
ATOM 673 O O . LEU A 1 85 ? 20.249 6.618 -27.078 1.00 87.88 85 LEU A O 1
ATOM 677 N N . THR A 1 86 ? 20.613 5.468 -25.176 1.00 90.31 86 THR A N 1
ATOM 678 C CA . THR A 1 86 ? 21.999 5.096 -25.488 1.00 90.31 86 THR A CA 1
ATOM 679 C C . THR A 1 86 ? 22.069 4.183 -26.710 1.00 90.31 86 THR A C 1
ATOM 681 O O . THR A 1 86 ? 22.844 4.442 -27.630 1.00 90.31 86 THR A O 1
ATOM 684 N N . GLU A 1 87 ? 21.237 3.144 -26.762 1.00 92.62 87 GLU A N 1
ATOM 685 C CA . GLU A 1 87 ? 21.186 2.236 -27.912 1.00 92.62 87 GLU A CA 1
ATOM 686 C C . GLU A 1 87 ? 20.690 2.943 -29.179 1.00 92.62 87 GLU A C 1
ATOM 688 O O . GLU A 1 87 ? 21.258 2.758 -30.257 1.00 92.62 87 GLU A O 1
ATOM 693 N N . LEU A 1 88 ? 19.708 3.843 -29.058 1.00 90.31 88 LEU A N 1
ATOM 694 C CA . LEU A 1 88 ? 19.265 4.680 -30.171 1.00 90.31 88 LEU A CA 1
ATOM 695 C C . LEU A 1 88 ? 20.399 5.574 -30.698 1.00 90.31 88 LEU A C 1
ATOM 697 O O . LEU A 1 88 ? 20.531 5.740 -31.911 1.00 90.31 88 LEU A O 1
ATOM 701 N N . ALA A 1 89 ? 21.222 6.146 -29.815 1.00 87.88 89 ALA A N 1
ATOM 702 C CA . ALA A 1 89 ? 22.371 6.957 -30.213 1.00 87.88 89 ALA A CA 1
ATOM 703 C C . ALA A 1 89 ? 23.416 6.129 -30.979 1.00 87.88 89 ALA A C 1
ATOM 705 O O . ALA A 1 89 ? 23.859 6.549 -32.048 1.00 87.88 89 ALA A O 1
ATOM 706 N N . LYS A 1 90 ? 23.742 4.922 -30.495 1.00 91.12 90 LYS A N 1
ATOM 707 C CA . LYS A 1 90 ? 24.646 3.987 -31.189 1.00 91.12 90 LYS A CA 1
ATOM 708 C C . LYS A 1 90 ? 24.106 3.579 -32.560 1.00 91.12 90 LYS A C 1
ATOM 710 O O . LYS A 1 90 ? 24.847 3.581 -33.541 1.00 91.12 90 LYS A O 1
ATOM 715 N N . ALA A 1 91 ? 22.811 3.267 -32.646 1.00 87.69 91 ALA A N 1
ATOM 716 C CA . ALA A 1 91 ? 22.162 2.914 -33.905 1.00 87.69 91 ALA A CA 1
ATOM 717 C C . ALA A 1 91 ? 22.229 4.070 -34.916 1.00 87.69 91 ALA A C 1
ATOM 719 O O . ALA A 1 91 ? 22.577 3.853 -36.075 1.00 87.69 91 ALA A O 1
ATOM 720 N N . LYS A 1 92 ? 21.974 5.310 -34.473 1.00 86.94 92 LYS A N 1
ATOM 721 C CA . LYS A 1 92 ? 22.129 6.508 -35.313 1.00 86.94 92 LYS A CA 1
ATOM 722 C C . LYS A 1 92 ? 23.561 6.676 -35.821 1.00 86.94 92 LYS A C 1
ATOM 724 O O . LYS A 1 92 ? 23.746 6.967 -36.998 1.00 86.94 92 LYS A O 1
ATOM 729 N N . GLU A 1 93 ? 24.564 6.460 -34.972 1.00 86.81 93 GLU A N 1
ATOM 730 C CA . GLU A 1 93 ? 25.974 6.536 -35.372 1.00 86.81 93 GLU A CA 1
ATOM 731 C C . GLU A 1 93 ? 26.337 5.468 -36.418 1.00 86.81 93 GLU A C 1
ATOM 733 O O . GLU A 1 93 ? 27.059 5.747 -37.375 1.00 86.81 93 GLU A O 1
ATOM 738 N N . LEU A 1 94 ? 25.814 4.249 -36.274 1.00 88.50 94 LEU A N 1
ATOM 739 C CA . LEU A 1 94 ? 26.030 3.173 -37.242 1.00 88.50 94 LEU A CA 1
ATOM 740 C C . LEU A 1 94 ? 25.377 3.487 -38.597 1.00 88.50 94 LEU A C 1
ATOM 742 O O . LEU A 1 94 ? 26.025 3.345 -39.632 1.00 88.50 94 LEU A O 1
ATOM 746 N N . LEU A 1 95 ? 24.132 3.975 -38.597 1.00 85.50 95 LEU A N 1
ATOM 747 C CA . LEU A 1 95 ? 23.436 4.412 -39.814 1.00 85.50 95 LEU A CA 1
ATOM 748 C C . LEU A 1 95 ? 24.183 5.557 -40.517 1.00 85.50 95 LEU A C 1
ATOM 750 O O . LEU A 1 95 ? 24.288 5.557 -41.744 1.00 85.50 95 LEU A O 1
ATOM 754 N N . ALA A 1 96 ? 24.758 6.487 -39.747 1.00 84.12 96 ALA A N 1
ATOM 755 C CA . ALA A 1 96 ? 25.611 7.554 -40.266 1.00 84.12 96 ALA A CA 1
ATOM 756 C C . ALA A 1 96 ? 26.861 7.003 -40.971 1.00 84.12 96 ALA A C 1
ATOM 758 O O . ALA A 1 96 ? 27.187 7.432 -42.077 1.00 84.12 96 ALA A O 1
ATOM 759 N N . LYS A 1 97 ? 27.546 6.028 -40.353 1.00 86.00 97 LYS A N 1
ATOM 760 C CA . LYS A 1 97 ? 28.744 5.372 -40.914 1.00 86.00 97 LYS A CA 1
ATOM 761 C C . LYS A 1 97 ? 28.449 4.584 -42.189 1.00 86.00 97 LYS A C 1
ATOM 763 O O . LYS A 1 97 ? 29.300 4.524 -43.068 1.00 86.00 97 LYS A O 1
ATOM 768 N N . LEU A 1 98 ? 27.255 4.002 -42.297 1.00 87.06 98 LEU A N 1
ATOM 769 C CA . LEU A 1 98 ? 26.798 3.279 -43.488 1.00 87.06 98 LEU A CA 1
ATOM 770 C C . LEU A 1 98 ? 26.336 4.206 -44.627 1.00 87.06 98 LEU A C 1
ATOM 772 O O . LEU A 1 98 ? 25.947 3.716 -45.683 1.00 87.06 98 LEU A O 1
ATOM 776 N N . GLY A 1 99 ? 26.370 5.530 -44.433 1.00 81.94 99 GLY A N 1
ATOM 777 C CA . GLY A 1 99 ? 26.012 6.501 -45.467 1.00 81.94 99 GLY A CA 1
ATOM 778 C C . GLY A 1 99 ? 24.512 6.575 -45.756 1.00 81.94 99 GLY A C 1
ATOM 779 O O . GLY A 1 99 ? 24.125 6.999 -46.844 1.00 81.94 99 GLY A O 1
ATOM 780 N N . ILE A 1 100 ? 23.656 6.168 -44.808 1.00 79.62 100 ILE A N 1
ATOM 781 C CA . ILE A 1 100 ? 22.203 6.230 -45.005 1.00 79.62 100 ILE A CA 1
ATOM 782 C C . ILE A 1 100 ? 21.754 7.708 -45.052 1.00 79.62 100 ILE A C 1
ATOM 784 O O . ILE A 1 100 ? 22.042 8.464 -44.112 1.00 79.62 100 ILE A O 1
ATOM 788 N N . PRO A 1 101 ? 21.041 8.144 -46.113 1.00 71.00 101 PRO A N 1
ATOM 789 C CA . PRO A 1 101 ? 20.583 9.525 -46.255 1.00 71.00 101 PRO A CA 1
ATOM 790 C C . PRO A 1 101 ? 19.746 9.968 -45.046 1.00 71.00 101 PRO A C 1
ATOM 792 O O . PRO A 1 101 ? 18.869 9.239 -44.591 1.00 71.00 101 PRO A O 1
ATOM 795 N N . GLY A 1 102 ? 20.021 11.162 -44.512 1.00 74.00 102 GLY A N 1
ATOM 796 C CA . GLY A 1 102 ? 19.334 11.710 -43.331 1.00 74.00 102 GLY A CA 1
ATOM 797 C C . GLY A 1 102 ? 19.975 11.383 -41.974 1.00 74.00 102 GLY A C 1
ATOM 798 O O . GLY A 1 102 ? 19.604 12.001 -40.980 1.00 74.00 102 GLY A O 1
ATOM 799 N N . TYR A 1 103 ? 20.965 10.482 -41.923 1.00 72.25 103 TYR A N 1
ATOM 800 C CA . TYR A 1 103 ? 21.752 10.186 -40.712 1.00 72.25 103 TYR A CA 1
ATOM 801 C C . TYR A 1 103 ? 23.235 10.567 -40.842 1.00 72.25 103 TYR A C 1
ATOM 803 O O . TYR A 1 103 ? 23.974 10.472 -39.869 1.00 72.25 103 TYR A O 1
ATOM 811 N N . ALA A 1 104 ? 23.687 11.014 -42.017 1.00 63.75 104 ALA A N 1
ATOM 812 C CA . ALA A 1 104 ? 25.066 11.437 -42.238 1.00 63.75 104 ALA A CA 1
ATOM 813 C C . ALA A 1 104 ? 25.416 12.696 -41.420 1.00 63.75 104 ALA A C 1
ATOM 815 O O . ALA A 1 104 ? 24.687 13.688 -41.437 1.00 63.75 104 ALA A O 1
ATOM 816 N N . ASN A 1 105 ? 26.563 12.674 -40.733 1.00 60.72 105 ASN A N 1
ATOM 817 C CA . ASN A 1 105 ? 27.102 13.862 -40.074 1.00 60.72 105 ASN A CA 1
ATOM 818 C C . ASN A 1 105 ? 27.426 14.923 -41.133 1.00 60.72 105 ASN A C 1
ATOM 820 O O . ASN A 1 105 ? 28.330 14.729 -41.945 1.00 60.72 105 ASN A O 1
ATOM 824 N N . SER A 1 106 ? 26.752 16.073 -41.084 1.00 59.12 106 SER A N 1
ATOM 825 C CA . SER A 1 106 ? 27.117 17.269 -41.845 1.00 59.12 106 SER A CA 1
ATOM 826 C C . SER A 1 106 ? 28.398 17.894 -41.271 1.00 59.12 106 SER A C 1
ATOM 828 O O . SER A 1 106 ? 28.378 18.966 -40.671 1.00 59.12 106 SER A O 1
ATOM 830 N N . LYS A 1 107 ? 29.534 17.207 -41.399 1.00 58.06 107 LYS A N 1
ATOM 831 C CA . LYS A 1 107 ? 30.861 17.815 -41.254 1.00 58.06 107 LYS A CA 1
ATOM 832 C C . LYS A 1 107 ? 31.460 17.942 -42.648 1.00 58.06 107 LYS A C 1
ATOM 834 O O . LYS A 1 107 ? 32.246 17.105 -43.067 1.00 58.06 107 LYS A O 1
ATOM 839 N N . GLY A 1 108 ? 31.016 18.958 -43.377 1.00 51.47 108 GLY A N 1
ATOM 840 C CA . GLY A 1 108 ? 31.450 19.189 -44.751 1.00 51.47 108 GLY A CA 1
ATOM 841 C C . GLY A 1 108 ? 30.679 20.315 -45.423 1.00 51.47 108 GLY A C 1
ATOM 842 O O . GLY A 1 108 ? 29.993 20.081 -46.405 1.00 51.47 108 GLY A O 1
ATOM 843 N N . SER A 1 109 ? 30.750 21.517 -44.856 1.00 46.75 109 SER A N 1
ATOM 844 C CA . SER A 1 109 ? 30.561 22.762 -45.609 1.00 46.75 109 SER A CA 1
ATOM 845 C C . SER A 1 109 ? 31.466 23.823 -44.988 1.00 46.75 109 SER A C 1
ATOM 847 O O . SER A 1 109 ? 31.011 24.806 -44.412 1.00 46.75 109 SER A O 1
ATOM 849 N N . ALA A 1 110 ? 32.768 23.546 -45.015 1.00 54.47 110 ALA A N 1
ATOM 850 C CA . ALA A 1 110 ? 33.752 24.607 -45.149 1.00 54.47 110 ALA A CA 1
ATOM 851 C C . ALA A 1 110 ? 34.044 24.730 -46.650 1.00 54.47 110 ALA A C 1
ATOM 853 O O . ALA A 1 110 ? 34.022 23.711 -47.335 1.00 54.47 110 ALA A O 1
ATOM 854 N N . GLU A 1 111 ? 34.334 25.953 -47.089 1.00 46.00 111 GLU A N 1
ATOM 855 C CA . GLU A 1 111 ? 34.640 26.387 -48.463 1.00 46.00 111 GLU A CA 1
ATOM 856 C C . GLU A 1 111 ? 33.418 26.800 -49.298 1.00 46.00 111 GLU A C 1
ATOM 858 O O . GLU A 1 111 ? 32.817 26.002 -50.010 1.00 46.00 111 GLU A O 1
ATOM 863 N N . THR A 1 112 ? 33.054 28.084 -49.192 1.00 43.00 112 THR A N 1
ATOM 864 C CA . THR A 1 112 ? 33.492 29.127 -50.148 1.00 43.00 112 THR A CA 1
ATOM 865 C C . THR A 1 112 ? 33.578 30.472 -49.447 1.00 43.00 112 THR A C 1
ATOM 867 O O . THR A 1 112 ? 32.639 30.761 -48.670 1.00 43.00 112 THR A O 1
#